Protein AF-A0A2M9WNE0-F1 (afdb_monomer_lite)

pLDDT: mean 77.83, std 12.35, range [43.94, 93.25]

Sequence (117 aa):
MLGVGGDLFFHDHYFMWPPGSDAYSNFIGGWGLCTGVGLIVVGLKKQIPIKLNLFLLVFTSTFWGFEIFMELMHSIIFYDPGRMLALFFEGLGYLLLTFLMIRESPTTKRKDIDRRE

Organism: NCBI:txid47770

Foldseek 3Di:
DLVQLVCLQPPPPPQFPPPPCNVVSNVLSVLVNVLVVQVVVVVPDPDDPLVSVLVSLVSQLVSLVVQLVRLVVCCVPVVPVPVSVVVNVVSVVSNVVSVVVNCPRPVNVVVVVVVVD

Radius of gyration: 16.38 Å; chains: 1; bounding box: 38×27×53 Å

Secondary structure (DSSP, 8-state):
-HHHHHHHHH-TTS-PSSTT-HHHHHHHHHHHHHHHHHHHHHHH-SS--HHHHHHHHHHHHHHHHHHHHHHHHHHHHS--HHHHHHHHHHHHHHHHHHHHHHHHSHHHHHHHHTTT-

Structure (mmCIF, N/CA/C/O backbone):
data_AF-A0A2M9WNE0-F1
#
_entry.id   AF-A0A2M9WNE0-F1
#
loop_
_atom_site.group_PDB
_atom_site.id
_atom_site.type_symbol
_atom_site.label_atom_id
_atom_site.label_alt_id
_atom_site.label_comp_id
_atom_site.label_asym_id
_atom_site.label_entity_id
_atom_site.label_seq_id
_atom_site.pdbx_PDB_ins_code
_atom_site.Cartn_x
_atom_site.Cartn_y
_atom_site.Cartn_z
_atom_site.occupancy
_atom_site.B_iso_or_equiv
_atom_site.auth_seq_id
_atom_site.auth_comp_id
_atom_site.auth_asym_id
_atom_site.auth_atom_id
_atom_site.pdbx_PDB_model_num
ATOM 1 N N . MET A 1 1 ? -4.312 1.932 -3.306 1.00 76.94 1 MET A N 1
ATOM 2 C CA . MET A 1 1 ? -4.317 0.463 -3.125 1.00 76.94 1 MET A CA 1
ATOM 3 C C . MET A 1 1 ? -5.036 -0.262 -4.245 1.00 76.94 1 MET A C 1
ATOM 5 O O . MET A 1 1 ? -4.347 -0.954 -4.963 1.00 76.94 1 MET A O 1
ATOM 9 N N . LEU A 1 2 ? -6.351 -0.101 -4.454 1.00 82.50 2 LEU A N 1
ATOM 10 C CA . LEU A 1 2 ? -7.036 -0.834 -5.536 1.00 82.50 2 LEU A CA 1
ATOM 11 C C . LEU A 1 2 ? -6.522 -0.488 -6.940 1.00 82.50 2 LEU A C 1
ATOM 13 O O . LEU A 1 2 ? -6.346 -1.392 -7.741 1.00 82.50 2 LEU A O 1
ATOM 17 N N . GLY A 1 3 ? -6.251 0.794 -7.211 1.00 78.50 3 GLY A N 1
ATOM 18 C CA . GLY A 1 3 ? -5.663 1.226 -8.485 1.00 78.50 3 GLY A CA 1
ATOM 19 C C . GLY A 1 3 ? -4.286 0.602 -8.718 1.00 78.50 3 GLY A C 1
ATOM 20 O O . GLY A 1 3 ? -4.131 -0.174 -9.646 1.00 78.50 3 GLY A O 1
ATOM 21 N N . VAL A 1 4 ? -3.334 0.861 -7.814 1.00 77.19 4 VAL A N 1
ATOM 22 C CA . VAL A 1 4 ? -1.963 0.309 -7.878 1.00 77.19 4 VAL A CA 1
ATOM 23 C C . VAL A 1 4 ? -1.957 -1.225 -7.891 1.00 77.19 4 VAL A C 1
ATOM 25 O O . VAL A 1 4 ? -1.328 -1.835 -8.738 1.00 77.19 4 VAL A O 1
ATOM 28 N N . GLY A 1 5 ? -2.712 -1.875 -7.002 1.00 75.62 5 GLY A N 1
ATOM 29 C CA . GLY A 1 5 ? -2.791 -3.336 -6.944 1.00 75.62 5 GLY A CA 1
ATOM 30 C C . GLY A 1 5 ? -3.433 -3.954 -8.186 1.00 75.62 5 GLY A C 1
ATOM 31 O O . GLY A 1 5 ? -3.020 -5.025 -8.609 1.00 75.62 5 GLY A O 1
ATOM 32 N N . GLY A 1 6 ? -4.418 -3.282 -8.788 1.00 76.62 6 GLY A N 1
ATOM 33 C CA . GLY A 1 6 ? -4.988 -3.690 -10.069 1.00 76.62 6 GLY A CA 1
ATOM 34 C C . GLY A 1 6 ? -3.988 -3.532 -11.209 1.00 76.62 6 GLY A C 1
ATOM 35 O O . GLY A 1 6 ? -3.858 -4.439 -12.020 1.00 76.62 6 GLY A O 1
ATOM 36 N N . ASP A 1 7 ? -3.244 -2.429 -11.234 1.00 75.12 7 ASP A N 1
ATOM 37 C CA . ASP A 1 7 ? -2.216 -2.189 -12.247 1.00 75.12 7 ASP A CA 1
ATOM 38 C C . ASP A 1 7 ? -1.137 -3.283 -12.217 1.00 75.12 7 ASP A C 1
ATOM 40 O O . ASP A 1 7 ? -0.857 -3.905 -13.233 1.00 75.12 7 ASP A O 1
ATOM 44 N N . LEU A 1 8 ? -0.656 -3.631 -11.022 1.00 71.88 8 LEU A N 1
ATOM 45 C CA . LEU A 1 8 ? 0.327 -4.699 -10.802 1.00 71.88 8 LEU A CA 1
ATOM 46 C C . LEU A 1 8 ? -0.185 -6.112 -11.115 1.00 71.88 8 LEU A C 1
ATOM 48 O O . LEU A 1 8 ? 0.610 -7.009 -11.392 1.00 71.88 8 LEU A O 1
ATOM 52 N N . PHE A 1 9 ? -1.498 -6.327 -11.008 1.00 73.12 9 PHE A N 1
ATOM 53 C CA . PHE A 1 9 ? -2.127 -7.630 -11.230 1.00 73.12 9 PHE A CA 1
ATOM 54 C C . PHE A 1 9 ? -2.545 -7.853 -12.688 1.00 73.12 9 PHE A C 1
ATOM 56 O O . PHE A 1 9 ? -2.609 -8.990 -13.138 1.00 73.12 9 PHE A O 1
ATOM 63 N N . PHE A 1 10 ? -2.889 -6.787 -13.415 1.00 71.50 10 PHE A N 1
ATOM 64 C CA . PHE A 1 10 ? -3.421 -6.885 -14.777 1.00 71.50 10 PHE A CA 1
ATOM 65 C C . PHE A 1 10 ? -2.453 -6.395 -15.856 1.00 71.50 10 PHE A C 1
ATOM 67 O O . PHE A 1 10 ? -2.658 -6.729 -17.023 1.00 71.50 10 PHE A O 1
ATOM 74 N N . HIS A 1 11 ? -1.418 -5.627 -15.506 1.00 66.00 11 HIS A N 1
ATOM 75 C CA . HIS A 1 11 ? -0.411 -5.176 -16.458 1.00 66.00 11 HIS A CA 1
ATOM 76 C C . HIS A 1 11 ? 0.951 -5.817 -16.169 1.00 66.00 11 HIS A C 1
ATOM 78 O O . HIS A 1 11 ? 1.709 -5.354 -15.321 1.00 66.00 11 HIS A O 1
ATOM 84 N N . 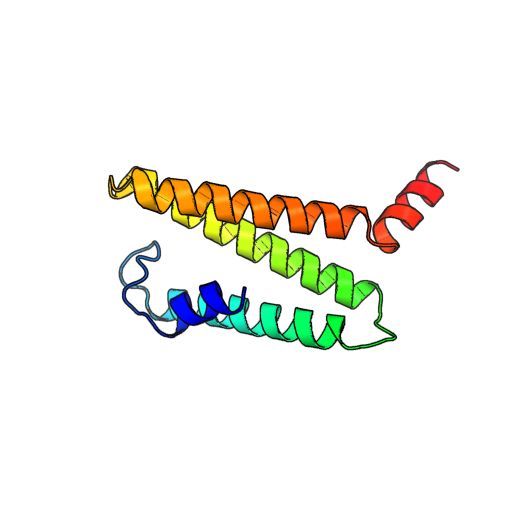ASP A 1 12 ? 1.323 -6.796 -17.000 1.00 55.97 12 ASP A N 1
ATOM 85 C CA . ASP A 1 12 ? 2.666 -7.411 -17.051 1.00 55.97 12 ASP A CA 1
ATOM 86 C C . ASP A 1 12 ? 3.775 -6.417 -17.477 1.00 55.97 12 ASP A C 1
ATOM 88 O O . ASP A 1 12 ? 4.948 -6.762 -17.605 1.00 55.97 12 ASP A O 1
ATOM 92 N N . HIS A 1 13 ? 3.406 -5.162 -17.749 1.00 53.25 13 HIS A N 1
ATOM 93 C CA . HIS A 1 13 ? 4.310 -4.081 -18.139 1.00 53.25 13 HIS A CA 1
ATOM 94 C C . HIS A 1 13 ? 4.749 -3.205 -16.969 1.00 53.25 13 HIS A C 1
ATOM 96 O O . HIS A 1 13 ? 5.577 -2.311 -17.173 1.00 53.25 13 HIS A O 1
ATOM 102 N N . TYR A 1 14 ? 4.217 -3.431 -15.762 1.00 54.91 14 TYR A N 1
ATOM 103 C CA . TYR A 1 14 ? 4.813 -2.824 -14.585 1.00 54.91 14 TYR A CA 1
ATOM 104 C C . TYR A 1 14 ? 6.170 -3.489 -14.393 1.00 54.91 14 TYR A C 1
ATOM 106 O O . TYR A 1 14 ? 6.263 -4.671 -14.064 1.00 54.91 14 TYR A O 1
ATOM 114 N N . PHE A 1 15 ? 7.235 -2.744 -14.689 1.00 54.69 15 PHE A N 1
ATOM 115 C CA . PHE A 1 15 ? 8.592 -3.179 -14.406 1.00 54.69 15 PHE A CA 1
ATOM 116 C C . PHE A 1 15 ? 8.654 -3.396 -12.896 1.00 54.69 15 PHE A C 1
ATOM 118 O O . PHE A 1 15 ? 8.724 -2.447 -12.129 1.00 54.69 15 PHE A O 1
ATOM 125 N N . MET A 1 16 ? 8.508 -4.642 -12.462 1.00 57.72 16 MET A N 1
ATOM 126 C CA . MET A 1 16 ? 8.794 -5.061 -11.104 1.00 57.72 16 MET A CA 1
ATOM 127 C C . MET A 1 16 ? 10.200 -5.637 -11.094 1.00 57.72 16 MET A C 1
ATOM 129 O O . MET A 1 16 ? 10.575 -6.453 -11.936 1.00 57.72 16 MET A O 1
ATOM 133 N N . TRP A 1 17 ? 10.987 -5.205 -10.117 1.00 53.91 17 TRP A N 1
ATOM 134 C CA . TRP A 1 17 ? 12.285 -5.786 -9.827 1.00 53.91 17 TRP A CA 1
ATOM 135 C C . TRP A 1 17 ? 12.122 -6.993 -8.872 1.00 53.91 17 TRP A C 1
ATOM 137 O O . TRP A 1 17 ? 11.411 -6.905 -7.870 1.00 53.91 17 TRP A O 1
ATOM 147 N N . PRO A 1 18 ? 12.785 -8.130 -9.116 1.00 54.00 18 PRO A N 1
ATOM 148 C CA . PRO A 1 18 ? 13.663 -8.406 -10.243 1.00 54.00 18 PRO A CA 1
ATOM 149 C C . PRO A 1 18 ? 12.884 -8.677 -11.548 1.00 54.00 18 PRO A C 1
ATOM 151 O O . PRO A 1 18 ? 11.799 -9.261 -11.506 1.00 54.00 18 PRO A O 1
ATOM 154 N N . PRO A 1 19 ? 13.450 -8.292 -12.707 1.00 58.78 19 PRO A N 1
ATOM 155 C CA . PRO A 1 19 ? 12.818 -8.484 -14.008 1.00 58.78 19 PRO A CA 1
ATOM 156 C C . PRO A 1 19 ? 12.571 -9.970 -14.311 1.00 58.78 19 PRO A C 1
ATOM 158 O O . PRO A 1 19 ? 13.410 -10.819 -14.004 1.00 58.78 19 PRO A O 1
ATOM 161 N N . GLY A 1 20 ? 11.439 -10.273 -14.956 1.00 61.94 20 GLY A N 1
ATOM 162 C CA . GLY A 1 20 ? 11.076 -11.628 -15.400 1.00 61.94 20 GLY A CA 1
ATOM 163 C C . GLY A 1 20 ? 10.354 -12.489 -14.358 1.00 61.94 20 GLY A C 1
ATOM 164 O O . GLY A 1 20 ? 10.374 -13.714 -14.466 1.00 61.94 20 GLY A O 1
ATOM 165 N N . SER A 1 21 ? 9.743 -11.875 -13.339 1.00 66.50 21 SER A N 1
ATOM 166 C CA . SER A 1 21 ? 9.004 -12.576 -12.284 1.00 66.50 21 SER A CA 1
ATOM 167 C C . SER A 1 21 ? 7.518 -12.192 -12.267 1.00 66.50 21 SER A C 1
ATOM 169 O O . SER A 1 21 ? 7.030 -11.546 -11.339 1.00 66.50 21 SER A O 1
ATOM 171 N N . ASP A 1 22 ? 6.770 -12.622 -13.283 1.00 66.56 22 ASP A N 1
ATOM 172 C CA . ASP A 1 22 ? 5.328 -12.334 -13.418 1.00 66.56 22 ASP A CA 1
ATOM 173 C C . ASP A 1 22 ? 4.520 -12.876 -12.225 1.00 66.56 22 ASP A C 1
ATOM 175 O O . ASP A 1 22 ? 3.553 -12.272 -11.757 1.00 66.56 22 ASP A O 1
ATOM 179 N N . ALA A 1 23 ? 4.954 -14.004 -11.654 1.00 70.44 23 ALA A N 1
ATOM 180 C CA . ALA A 1 23 ? 4.361 -14.567 -10.442 1.00 70.44 23 ALA A CA 1
ATOM 181 C C . ALA A 1 23 ? 4.494 -13.626 -9.231 1.00 70.44 23 ALA A C 1
ATOM 183 O O . ALA A 1 23 ? 3.615 -13.594 -8.369 1.00 70.44 23 ALA A O 1
ATOM 184 N N . TYR A 1 24 ? 5.576 -12.848 -9.168 1.00 72.25 24 TYR A N 1
ATOM 185 C CA . TYR A 1 24 ? 5.811 -11.894 -8.094 1.00 72.25 24 TYR A CA 1
ATOM 186 C C . TYR A 1 24 ? 4.948 -10.640 -8.256 1.00 72.25 24 TYR A C 1
ATOM 188 O O . TYR A 1 24 ? 4.313 -10.231 -7.285 1.00 72.25 24 TYR A O 1
ATOM 196 N N . SER A 1 25 ? 4.825 -10.099 -9.474 1.00 72.25 25 SER A N 1
ATOM 197 C CA . SER A 1 25 ? 3.929 -8.960 -9.745 1.00 72.25 25 SER A CA 1
ATOM 198 C C . SER A 1 25 ? 2.478 -9.290 -9.396 1.00 72.25 25 SER A C 1
ATOM 200 O O . SER A 1 25 ? 1.832 -8.563 -8.642 1.00 72.25 25 SER A O 1
ATOM 202 N N . ASN A 1 26 ? 2.001 -10.465 -9.820 1.00 78.19 26 ASN A N 1
ATOM 203 C CA . ASN A 1 26 ? 0.660 -10.951 -9.495 1.00 78.19 26 ASN A CA 1
ATOM 204 C C . ASN A 1 26 ? 0.438 -11.131 -7.987 1.00 78.19 26 ASN A C 1
ATOM 206 O O . ASN A 1 26 ? -0.639 -10.829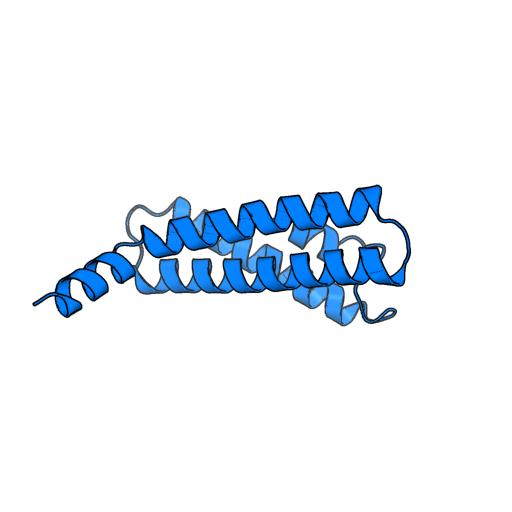 -7.467 1.00 78.19 26 ASN A O 1
ATOM 210 N N . PHE A 1 27 ? 1.453 -11.597 -7.255 1.00 83.06 27 PHE A N 1
ATOM 211 C CA . PHE A 1 27 ? 1.372 -11.724 -5.802 1.00 83.06 27 PHE A CA 1
ATOM 212 C C . PHE A 1 27 ? 1.251 -10.357 -5.114 1.00 83.06 27 PHE A C 1
ATOM 214 O O . PHE A 1 27 ? 0.376 -10.176 -4.262 1.00 83.06 27 PHE A O 1
ATOM 221 N N . ILE A 1 28 ? 2.080 -9.380 -5.498 1.00 82.88 28 ILE A N 1
ATOM 222 C CA . ILE A 1 28 ? 2.037 -8.033 -4.912 1.00 82.88 28 ILE A CA 1
ATOM 223 C C . ILE A 1 28 ? 0.749 -7.301 -5.313 1.00 82.88 28 ILE A C 1
ATOM 225 O O . ILE A 1 28 ? 0.079 -6.726 -4.452 1.00 82.88 28 ILE A O 1
ATOM 229 N N . GLY A 1 29 ? 0.329 -7.392 -6.575 1.00 83.12 29 GLY A N 1
ATOM 230 C CA . GLY A 1 29 ? -0.944 -6.843 -7.040 1.00 83.12 29 GLY A CA 1
ATOM 231 C C . GLY A 1 29 ? -2.140 -7.433 -6.289 1.00 83.12 29 GLY A C 1
ATOM 232 O O . GLY A 1 29 ? -2.978 -6.700 -5.755 1.00 83.12 29 GLY A O 1
ATOM 233 N N . GLY A 1 30 ? -2.162 -8.759 -6.121 1.00 85.06 30 GLY A N 1
ATOM 234 C CA . GLY A 1 30 ? -3.170 -9.468 -5.332 1.00 85.06 30 GLY A CA 1
ATOM 235 C C . GLY A 1 30 ? -3.191 -9.034 -3.864 1.00 85.06 30 GLY A C 1
ATOM 236 O O . GLY A 1 30 ? -4.265 -8.819 -3.295 1.00 85.06 30 GLY A O 1
ATOM 237 N N . TRP A 1 31 ? -2.020 -8.827 -3.257 1.00 88.44 31 TRP A N 1
ATOM 238 C CA . TRP A 1 31 ? -1.899 -8.273 -1.909 1.00 88.44 31 TRP A CA 1
ATOM 239 C C . TRP A 1 31 ? -2.490 -6.855 -1.820 1.00 88.44 31 TRP A C 1
ATOM 241 O O . TRP A 1 31 ? -3.287 -6.575 -0.914 1.00 88.44 31 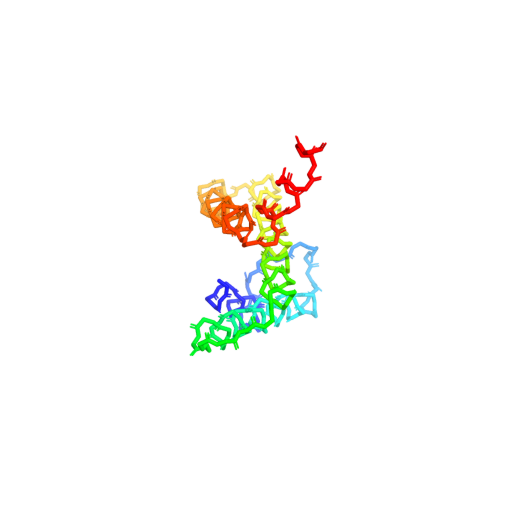TRP A O 1
ATOM 251 N N . GLY A 1 32 ? -2.175 -5.978 -2.776 1.00 86.12 32 GLY A N 1
ATOM 252 C CA . GLY A 1 32 ? -2.724 -4.622 -2.855 1.00 86.12 32 GLY A CA 1
ATOM 253 C C . GLY A 1 32 ? -4.247 -4.603 -3.018 1.00 86.12 32 GLY A C 1
ATOM 254 O O . GLY A 1 32 ? -4.939 -3.843 -2.332 1.00 86.12 32 GLY A O 1
ATOM 255 N N . LEU A 1 33 ? -4.789 -5.487 -3.862 1.00 88.31 33 LEU A N 1
ATOM 256 C CA . LEU A 1 33 ? -6.229 -5.654 -4.062 1.00 88.31 33 LEU A CA 1
ATOM 257 C C . LEU A 1 33 ? -6.925 -6.162 -2.796 1.00 88.31 33 LEU A C 1
ATOM 259 O O . LEU A 1 33 ? -7.880 -5.539 -2.331 1.00 88.31 33 LEU A O 1
ATOM 263 N N . CYS A 1 34 ? -6.426 -7.243 -2.193 1.00 89.19 34 CYS A N 1
ATOM 264 C CA . CYS A 1 34 ? -7.020 -7.830 -0.990 1.00 89.19 34 CYS A CA 1
ATOM 265 C C . CYS A 1 34 ? -7.012 -6.843 0.184 1.00 89.19 34 CYS A C 1
ATOM 267 O O . CYS A 1 34 ? -8.015 -6.696 0.886 1.00 89.19 34 CYS A O 1
ATOM 269 N N . THR A 1 35 ? -5.902 -6.126 0.371 1.00 88.88 35 THR A N 1
ATOM 270 C CA . THR A 1 35 ? -5.769 -5.117 1.431 1.00 88.88 35 THR A CA 1
ATOM 271 C C . THR A 1 35 ? -6.679 -3.919 1.165 1.00 88.88 35 THR A C 1
ATOM 273 O O . THR A 1 35 ? -7.369 -3.457 2.074 1.00 88.88 35 THR A O 1
ATOM 276 N N . GLY A 1 36 ? -6.762 -3.460 -0.089 1.00 87.50 36 GLY A N 1
ATOM 277 C CA . GLY A 1 36 ? -7.660 -2.384 -0.508 1.00 87.50 36 GLY A CA 1
ATOM 278 C C . GLY A 1 36 ? -9.139 -2.711 -0.285 1.00 87.50 36 GLY A C 1
ATOM 279 O O . GLY A 1 36 ? -9.862 -1.906 0.302 1.00 87.50 36 GLY A O 1
ATOM 280 N N . VAL A 1 37 ? -9.586 -3.908 -0.681 1.00 90.31 37 VAL A N 1
ATOM 281 C CA . VAL A 1 37 ? -10.954 -4.383 -0.411 1.00 90.31 37 VAL A CA 1
ATOM 282 C C . VAL A 1 37 ? -11.192 -4.492 1.095 1.00 90.31 37 VAL A C 1
ATOM 284 O O . VAL A 1 37 ? -12.223 -4.034 1.589 1.00 90.31 37 VAL A O 1
ATOM 287 N N . GLY A 1 38 ? -10.225 -5.036 1.840 1.00 87.19 38 GLY A N 1
ATOM 288 C CA . GLY A 1 38 ? -10.286 -5.143 3.296 1.00 87.19 38 GLY A CA 1
ATOM 289 C C . GLY A 1 38 ? -10.507 -3.793 3.978 1.00 87.19 38 GLY A C 1
ATOM 290 O O . GLY A 1 38 ? -11.385 -3.680 4.834 1.00 87.19 38 GLY A O 1
ATOM 291 N N . LEU A 1 39 ? -9.779 -2.755 3.555 1.00 86.94 39 LEU A N 1
ATOM 292 C CA . LEU A 1 39 ? -9.941 -1.390 4.060 1.00 86.94 39 LEU A CA 1
ATOM 293 C C . LEU A 1 39 ? -11.318 -0.796 3.749 1.00 86.94 39 LEU A C 1
ATOM 295 O O . LEU A 1 39 ? -11.887 -0.145 4.619 1.00 86.94 39 LEU A O 1
ATOM 299 N N . ILE A 1 40 ? -11.877 -1.024 2.556 1.00 88.12 40 ILE A N 1
ATOM 300 C CA . ILE A 1 40 ? -13.222 -0.532 2.205 1.00 88.12 40 ILE A CA 1
ATOM 301 C C . ILE A 1 40 ? -14.284 -1.235 3.048 1.00 88.12 40 ILE A C 1
ATOM 303 O O . ILE A 1 40 ? -15.136 -0.581 3.646 1.00 88.12 40 ILE A O 1
ATOM 307 N N . VAL A 1 41 ? -14.222 -2.567 3.137 1.00 87.31 41 VAL A N 1
ATOM 308 C CA . VAL A 1 41 ? -15.167 -3.359 3.937 1.00 87.31 41 VAL A CA 1
ATOM 309 C C . VAL A 1 41 ? -15.123 -2.931 5.398 1.00 87.31 41 VAL A C 1
ATOM 311 O O . VAL A 1 41 ? -16.167 -2.827 6.042 1.00 87.31 41 VAL A O 1
ATOM 314 N N . VAL A 1 42 ? -13.926 -2.665 5.919 1.00 85.94 42 VAL A N 1
ATOM 315 C CA . VAL A 1 42 ? -13.747 -2.089 7.248 1.00 85.94 42 VAL A CA 1
ATOM 316 C C . VAL A 1 42 ? -14.354 -0.686 7.293 1.00 85.94 42 VAL A C 1
ATOM 318 O O . VAL A 1 42 ? -15.268 -0.471 8.074 1.00 85.94 42 VAL A O 1
ATOM 321 N N . GLY A 1 43 ? -13.995 0.234 6.401 1.00 81.25 43 GLY A N 1
ATOM 322 C CA . GLY A 1 43 ? -14.546 1.595 6.377 1.00 81.25 43 GLY A CA 1
ATOM 323 C C . GLY A 1 43 ? -16.081 1.680 6.331 1.00 81.25 43 GLY A C 1
ATOM 324 O O . GLY A 1 43 ? -16.656 2.614 6.883 1.00 81.25 43 GLY A O 1
ATOM 325 N N . LEU A 1 44 ? -16.758 0.693 5.735 1.00 86.12 44 LEU A N 1
ATOM 326 C CA . LEU A 1 44 ? -18.224 0.626 5.662 1.00 86.12 44 LEU A CA 1
ATOM 327 C C . LEU A 1 44 ? -18.896 0.051 6.924 1.00 86.12 44 LEU A C 1
ATOM 329 O O . LEU A 1 44 ? -20.112 0.179 7.092 1.00 86.12 44 LEU A O 1
ATOM 333 N N . LYS A 1 45 ? -18.150 -0.597 7.824 1.00 84.94 45 LYS A N 1
ATOM 334 C CA . LYS A 1 45 ? -18.701 -1.205 9.042 1.00 84.94 45 LYS A CA 1
ATOM 335 C C . LYS A 1 45 ? -18.697 -0.221 10.212 1.00 84.94 45 LYS A C 1
ATOM 337 O O . LYS A 1 45 ? -17.668 0.318 10.594 1.00 84.94 45 LYS A O 1
ATOM 342 N N . LYS A 1 46 ? -19.855 -0.072 10.869 1.00 68.69 46 LYS A N 1
ATOM 343 C CA . LYS A 1 46 ? -20.019 0.794 12.056 1.00 68.69 46 LYS A CA 1
ATOM 344 C C . LYS A 1 46 ? -19.248 0.318 13.293 1.00 68.69 46 LYS A C 1
ATOM 346 O O . LYS A 1 46 ? -18.927 1.128 14.155 1.00 68.69 46 LYS A O 1
ATOM 351 N N . GLN A 1 47 ? -18.997 -0.985 13.416 1.00 74.69 47 GLN A N 1
ATOM 352 C CA . GLN A 1 47 ? -18.282 -1.578 14.546 1.00 74.69 47 GLN A CA 1
ATOM 353 C C . GLN A 1 47 ? -17.264 -2.582 14.030 1.00 74.69 47 GLN A C 1
ATOM 355 O O . GLN A 1 47 ? -17.613 -3.543 13.342 1.00 74.69 47 GLN A O 1
ATOM 360 N N . ILE A 1 48 ? -15.998 -2.348 14.358 1.00 77.75 48 ILE A N 1
ATOM 361 C CA . ILE A 1 48 ? -14.883 -3.155 13.878 1.00 77.75 48 ILE A CA 1
ATOM 362 C C . ILE A 1 48 ? -13.941 -3.381 15.045 1.00 77.75 48 ILE A C 1
ATOM 364 O O . ILE A 1 48 ? -13.640 -2.433 15.778 1.00 77.75 48 ILE A O 1
ATOM 368 N N . PRO A 1 49 ? -13.439 -4.609 15.230 1.00 81.69 49 PRO A N 1
ATOM 369 C CA . PRO A 1 49 ? -12.401 -4.842 16.212 1.00 81.69 49 PRO A CA 1
ATOM 370 C C . PRO A 1 49 ? -11.181 -3.972 15.893 1.00 81.69 49 PRO A C 1
ATOM 372 O O . PRO A 1 49 ? -10.603 -4.053 14.811 1.00 81.69 49 PRO A O 1
ATOM 375 N N . ILE A 1 50 ? -10.754 -3.177 16.875 1.00 80.44 50 ILE A N 1
ATOM 376 C CA . ILE A 1 50 ? -9.608 -2.259 16.771 1.00 80.44 50 ILE A CA 1
ATOM 377 C C . ILE A 1 50 ? -8.345 -2.987 16.272 1.00 80.44 50 ILE A C 1
ATOM 379 O O . ILE A 1 50 ? -7.573 -2.431 15.494 1.00 80.44 50 ILE A O 1
ATOM 383 N N . LYS A 1 51 ? -8.162 -4.256 16.669 1.00 82.12 51 LYS A N 1
ATOM 384 C CA . LYS A 1 51 ? -7.053 -5.112 16.216 1.00 82.12 51 LYS A CA 1
ATOM 385 C C . LYS A 1 51 ? -7.052 -5.336 14.699 1.00 82.12 51 LYS A C 1
ATOM 387 O O . LYS A 1 51 ? -5.985 -5.316 14.101 1.00 82.12 51 LYS A O 1
ATOM 392 N N . LEU A 1 52 ? -8.223 -5.520 14.084 1.00 84.44 52 LEU A N 1
ATOM 393 C CA . LEU A 1 52 ? -8.346 -5.723 12.636 1.00 84.44 52 LEU A CA 1
ATOM 394 C C . LEU A 1 52 ? -8.027 -4.438 11.869 1.00 84.44 52 LEU A C 1
ATOM 396 O O . LEU A 1 52 ? -7.337 -4.492 10.858 1.00 84.44 52 LEU A O 1
ATOM 400 N N . ASN A 1 53 ? -8.477 -3.287 12.377 1.00 85.12 53 ASN A N 1
ATOM 401 C CA . ASN A 1 53 ? -8.148 -1.994 11.778 1.00 85.12 53 ASN A CA 1
ATOM 402 C C . ASN A 1 53 ? -6.634 -1.738 11.806 1.00 85.12 53 ASN A C 1
ATOM 404 O O . ASN A 1 53 ? -6.038 -1.416 10.784 1.00 85.12 53 ASN A O 1
ATOM 408 N N . LEU A 1 54 ? -5.993 -1.958 12.960 1.00 85.31 54 LEU A N 1
ATOM 409 C CA . LEU A 1 54 ? -4.542 -1.815 13.081 1.00 85.31 54 LEU A CA 1
ATOM 410 C C . LEU A 1 54 ? -3.798 -2.793 12.163 1.00 85.31 54 LEU A C 1
ATOM 412 O O . LEU A 1 54 ? -2.850 -2.392 11.500 1.00 85.31 54 LEU A O 1
ATOM 416 N N . PHE A 1 55 ? -4.241 -4.050 12.089 1.00 89.38 55 PHE A N 1
ATOM 417 C CA . PHE A 1 55 ? -3.654 -5.051 11.198 1.00 89.38 55 PHE A CA 1
ATOM 418 C C . PHE A 1 55 ? -3.700 -4.611 9.729 1.00 89.38 55 PHE A C 1
ATOM 420 O O . PHE A 1 55 ? -2.674 -4.636 9.055 1.00 89.38 55 PHE A O 1
ATOM 427 N N . LEU A 1 56 ? -4.856 -4.146 9.247 1.00 89.56 56 LEU A N 1
ATOM 428 C CA . LEU A 1 56 ? -4.999 -3.672 7.869 1.00 89.56 56 LEU A CA 1
ATOM 429 C C . LEU A 1 56 ? -4.158 -2.428 7.593 1.00 89.56 56 LEU A C 1
ATOM 431 O O . LEU A 1 56 ? -3.541 -2.341 6.535 1.00 89.56 56 LEU A O 1
ATOM 435 N N . LEU A 1 57 ? -4.086 -1.487 8.537 1.00 89.62 57 LEU A N 1
ATOM 436 C CA . LEU A 1 57 ? -3.238 -0.304 8.397 1.00 89.62 57 LEU A CA 1
ATOM 437 C C . LEU A 1 57 ? -1.746 -0.668 8.372 1.00 89.62 57 LEU A C 1
ATOM 439 O O . LEU A 1 57 ? -0.997 -0.105 7.579 1.00 89.62 57 LEU A O 1
ATOM 443 N N . VAL A 1 58 ? -1.314 -1.642 9.179 1.00 90.69 58 VAL A N 1
ATOM 444 C CA . VAL A 1 58 ? 0.062 -2.158 9.135 1.00 90.69 58 VAL A CA 1
ATOM 445 C C . VAL A 1 58 ? 0.341 -2.807 7.780 1.00 90.69 58 VAL A C 1
ATOM 447 O O . VAL A 1 58 ? 1.302 -2.414 7.127 1.00 90.69 58 VAL A O 1
ATOM 450 N N . PHE A 1 59 ? -0.530 -3.698 7.299 1.00 91.38 59 PHE A N 1
ATOM 451 C CA . PHE A 1 59 ? -0.406 -4.299 5.962 1.00 91.38 59 PHE A CA 1
ATOM 452 C C . PHE A 1 59 ? -0.360 -3.243 4.853 1.00 91.38 59 PHE A C 1
ATOM 454 O O . PHE A 1 59 ? 0.435 -3.348 3.923 1.00 91.38 59 PHE A O 1
ATOM 461 N N . THR A 1 60 ? -1.164 -2.191 4.992 1.00 90.94 60 THR A N 1
ATOM 462 C CA . THR A 1 60 ? -1.183 -1.048 4.075 1.00 90.94 60 THR A CA 1
ATOM 463 C C . THR A 1 60 ? 0.148 -0.308 4.078 1.00 90.94 60 THR A C 1
ATOM 465 O O . THR A 1 60 ? 0.678 0.004 3.016 1.00 90.94 60 THR A O 1
ATOM 468 N N . SER A 1 61 ? 0.725 -0.070 5.258 1.00 92.12 61 SER A N 1
ATOM 469 C CA . SER A 1 61 ? 2.028 0.585 5.381 1.00 92.12 61 SER A CA 1
ATOM 470 C C . SER A 1 61 ? 3.163 -0.266 4.812 1.00 92.12 61 SER A C 1
ATOM 472 O O . SER A 1 61 ? 4.052 0.271 4.161 1.00 92.12 61 SER A O 1
ATOM 474 N N . THR A 1 62 ? 3.121 -1.590 4.995 1.00 90.50 62 THR A N 1
ATOM 475 C CA . THR A 1 62 ? 4.129 -2.494 4.429 1.00 90.50 62 THR A CA 1
ATOM 476 C C . THR A 1 62 ? 4.042 -2.524 2.907 1.00 90.50 62 THR A C 1
ATOM 478 O O . THR A 1 62 ? 5.076 -2.459 2.253 1.00 90.50 62 THR A O 1
ATOM 481 N N . PHE A 1 63 ? 2.832 -2.545 2.343 1.00 90.19 63 PHE A N 1
ATOM 482 C CA . PHE A 1 63 ? 2.637 -2.460 0.896 1.00 90.19 63 PHE A CA 1
ATOM 483 C C . PHE A 1 63 ? 3.175 -1.142 0.332 1.00 90.19 63 PHE A C 1
ATOM 485 O O . PHE A 1 63 ? 3.969 -1.157 -0.599 1.00 90.19 63 PHE A O 1
ATOM 492 N N . TRP A 1 64 ? 2.802 0.002 0.917 1.00 89.69 64 TRP A N 1
ATOM 493 C CA . TRP A 1 64 ? 3.303 1.296 0.445 1.00 89.69 64 TRP A CA 1
ATOM 494 C C . TRP A 1 64 ? 4.814 1.431 0.613 1.00 89.69 64 TRP A C 1
ATOM 496 O O . TRP A 1 64 ? 5.467 1.957 -0.277 1.00 89.69 64 TRP A O 1
ATOM 506 N N . GLY A 1 65 ? 5.374 0.937 1.721 1.00 89.75 65 GLY A N 1
ATOM 507 C CA . GLY A 1 65 ? 6.819 0.902 1.945 1.00 89.75 65 GLY A CA 1
ATOM 508 C C . GLY A 1 65 ? 7.557 0.060 0.903 1.00 89.75 65 GLY A C 1
ATOM 509 O O . GLY A 1 65 ? 8.636 0.443 0.458 1.00 89.75 65 GLY A O 1
ATOM 510 N N . PHE A 1 66 ? 6.957 -1.057 0.490 1.00 86.69 66 PHE A N 1
ATOM 511 C CA . PHE A 1 66 ? 7.468 -1.872 -0.601 1.00 86.69 66 PHE A CA 1
ATOM 512 C C . PHE A 1 66 ? 7.398 -1.116 -1.936 1.00 86.69 66 PHE A C 1
ATOM 514 O O . PHE A 1 66 ? 8.432 -0.930 -2.566 1.00 86.69 66 PHE A O 1
ATOM 521 N N . GLU A 1 67 ? 6.230 -0.597 -2.320 1.00 84.56 67 GLU A N 1
ATOM 522 C CA . GLU A 1 67 ? 6.040 0.144 -3.576 1.00 84.56 67 GLU A CA 1
ATOM 523 C C . GLU A 1 67 ? 6.999 1.330 -3.716 1.00 84.56 67 GLU A C 1
ATOM 525 O O . GLU A 1 67 ? 7.699 1.438 -4.716 1.00 84.56 67 GLU A O 1
ATOM 530 N N . ILE A 1 68 ? 7.136 2.182 -2.694 1.00 88.50 68 ILE A N 1
ATOM 531 C CA . ILE A 1 68 ? 8.063 3.323 -2.784 1.00 88.50 68 ILE A CA 1
ATOM 532 C C . ILE A 1 68 ? 9.514 2.869 -2.928 1.00 88.50 68 ILE A C 1
ATOM 534 O O . ILE A 1 68 ? 10.292 3.503 -3.635 1.00 88.50 68 ILE A O 1
ATOM 538 N N . PHE A 1 69 ? 9.902 1.776 -2.269 1.00 87.25 69 PHE A N 1
ATOM 539 C CA . PHE A 1 69 ? 11.248 1.242 -2.415 1.00 87.25 69 PHE A CA 1
ATOM 540 C C . PHE A 1 69 ? 11.475 0.768 -3.851 1.00 87.25 69 PHE A C 1
ATOM 542 O O . PHE A 1 69 ? 12.512 1.067 -4.440 1.00 87.25 69 PHE A O 1
ATOM 549 N N . MET A 1 70 ? 10.485 0.091 -4.429 1.00 82.19 70 MET A N 1
ATOM 550 C CA . MET A 1 70 ? 10.524 -0.363 -5.812 1.00 82.19 70 MET A CA 1
ATOM 551 C C . MET A 1 70 ? 10.612 0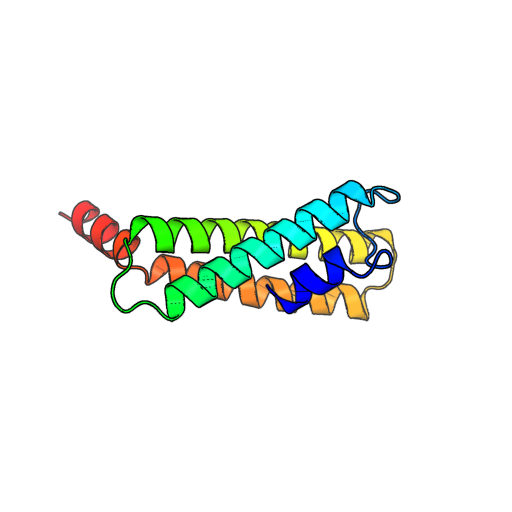.810 -6.785 1.00 82.19 70 MET A C 1
ATOM 553 O O . MET A 1 70 ? 11.512 0.822 -7.618 1.00 82.19 70 MET A O 1
ATOM 557 N N . GLU A 1 71 ? 9.758 1.821 -6.659 1.00 81.75 71 GLU A N 1
ATOM 558 C CA . GLU A 1 71 ? 9.787 3.027 -7.500 1.00 81.75 71 GLU A CA 1
ATOM 559 C C . GLU A 1 71 ? 11.129 3.767 -7.408 1.00 81.75 71 GLU A C 1
ATOM 561 O O . GLU A 1 71 ? 11.714 4.168 -8.419 1.00 81.75 71 GLU A O 1
ATOM 566 N N . LEU A 1 72 ? 11.686 3.876 -6.197 1.00 84.94 72 LEU A N 1
ATOM 567 C CA . LEU A 1 72 ? 13.009 4.456 -5.988 1.00 84.94 72 LEU A CA 1
ATOM 568 C C . LEU A 1 72 ? 14.092 3.635 -6.697 1.00 84.94 72 LEU A C 1
ATOM 570 O O . LEU A 1 72 ? 14.916 4.203 -7.416 1.00 84.94 72 LEU A O 1
ATOM 574 N N . MET A 1 73 ? 14.080 2.309 -6.545 1.00 82.31 73 MET A N 1
ATOM 575 C CA . MET A 1 73 ? 15.038 1.435 -7.221 1.00 82.31 73 MET A CA 1
ATOM 576 C C . MET A 1 73 ? 14.916 1.520 -8.743 1.00 82.31 73 MET A C 1
ATOM 578 O O . MET A 1 73 ? 15.939 1.572 -9.428 1.00 82.31 73 MET A O 1
ATOM 582 N N . HIS A 1 74 ? 13.695 1.616 -9.276 1.00 77.38 74 HIS A N 1
ATOM 583 C CA . HIS A 1 74 ? 13.473 1.824 -10.704 1.00 77.38 74 HIS A CA 1
ATOM 584 C C . HIS A 1 74 ? 14.042 3.156 -11.185 1.00 77.38 74 HIS A C 1
ATOM 586 O O . HIS A 1 74 ? 14.732 3.182 -12.206 1.00 77.38 74 HIS A O 1
ATOM 592 N N . SER A 1 75 ? 13.831 4.239 -10.430 1.00 77.81 75 SER A N 1
ATOM 593 C CA . SER A 1 75 ? 14.378 5.558 -10.766 1.00 77.81 75 SER A CA 1
ATOM 594 C C . SER A 1 75 ? 15.913 5.566 -10.820 1.00 77.81 75 SER A C 1
ATOM 596 O O . SER A 1 75 ? 16.494 6.237 -11.672 1.00 77.81 75 SER A O 1
ATOM 598 N N . ILE A 1 76 ? 16.568 4.782 -9.952 1.00 79.62 76 ILE A N 1
ATOM 599 C CA . ILE A 1 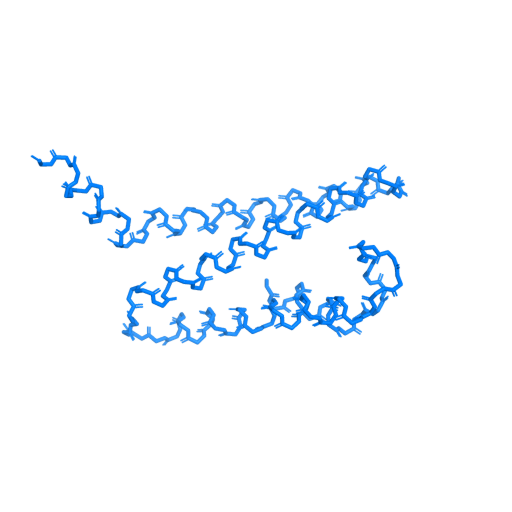76 ? 18.031 4.678 -9.871 1.00 79.62 76 ILE A CA 1
ATOM 600 C C . ILE A 1 76 ? 18.594 3.794 -10.993 1.00 79.62 76 ILE A C 1
ATOM 602 O O . ILE A 1 76 ? 19.621 4.135 -11.573 1.00 79.62 76 ILE A O 1
ATOM 606 N N . ILE A 1 77 ? 17.955 2.657 -11.292 1.00 77.50 77 ILE A N 1
ATOM 607 C CA . ILE A 1 77 ? 18.494 1.646 -12.218 1.00 77.50 77 ILE A CA 1
ATOM 608 C C . ILE A 1 77 ? 18.184 1.975 -13.684 1.00 77.50 77 ILE A C 1
ATOM 610 O O . ILE A 1 77 ? 19.056 1.837 -14.539 1.00 77.50 77 ILE A O 1
ATOM 614 N N . PHE A 1 78 ? 16.952 2.389 -13.993 1.00 71.25 78 PHE A N 1
ATOM 615 C CA . PHE A 1 78 ? 16.471 2.494 -15.377 1.00 71.25 78 PHE A CA 1
ATOM 616 C C . PHE A 1 78 ? 16.544 3.910 -15.962 1.00 71.25 78 PHE A C 1
ATOM 618 O O . PHE A 1 78 ? 16.178 4.099 -17.119 1.00 71.25 78 PHE A O 1
ATOM 625 N N . TYR A 1 79 ? 17.046 4.893 -15.204 1.00 64.12 79 TYR A N 1
ATOM 626 C CA . TYR A 1 79 ? 17.230 6.277 -15.661 1.00 64.12 79 TYR A CA 1
ATOM 627 C C . TYR A 1 79 ? 15.966 6.907 -16.291 1.00 64.12 79 TYR A C 1
ATOM 629 O O . TYR A 1 79 ? 16.066 7.719 -17.209 1.00 64.12 79 TYR A O 1
ATOM 637 N N . ASP A 1 80 ? 14.778 6.609 -15.747 1.00 65.56 80 ASP A N 1
ATOM 638 C CA . ASP A 1 80 ? 13.535 7.364 -15.998 1.00 65.56 80 ASP A CA 1
ATOM 639 C C . ASP A 1 80 ? 13.144 8.178 -14.742 1.00 65.56 80 ASP A C 1
ATOM 641 O O . ASP A 1 80 ? 12.170 7.868 -14.044 1.00 65.56 80 ASP A O 1
ATOM 645 N N . PRO A 1 81 ? 13.951 9.195 -14.371 1.00 61.53 81 PRO A N 1
ATOM 646 C CA . PRO A 1 81 ? 13.860 9.848 -13.071 1.00 61.53 81 PRO A CA 1
ATOM 647 C C . PRO A 1 81 ? 12.635 10.750 -12.941 1.00 61.53 81 PRO A C 1
ATOM 649 O O . PRO A 1 81 ? 12.292 11.123 -11.832 1.00 61.53 81 PRO A O 1
ATOM 652 N N . GLY A 1 82 ? 11.976 11.143 -14.033 1.00 73.19 82 GLY A N 1
ATOM 653 C CA . GLY A 1 82 ? 10.839 12.061 -13.953 1.00 73.19 82 GLY A CA 1
ATOM 654 C C . GLY A 1 82 ? 9.595 11.376 -13.396 1.00 73.19 82 GLY A C 1
ATOM 655 O O . GLY A 1 82 ? 9.019 11.817 -12.402 1.00 73.19 82 GLY A O 1
ATOM 656 N N . ARG A 1 83 ? 9.189 10.276 -14.038 1.00 77.75 83 ARG A N 1
ATOM 657 C CA . ARG A 1 83 ? 7.943 9.578 -13.710 1.00 77.75 83 ARG A CA 1
ATOM 658 C C . ARG A 1 83 ? 8.069 8.732 -12.444 1.00 77.75 83 ARG A C 1
ATOM 660 O O . ARG A 1 83 ? 7.231 8.861 -11.558 1.00 77.75 83 ARG A O 1
ATOM 667 N N . MET A 1 84 ? 9.129 7.932 -12.327 1.00 79.06 84 MET A N 1
ATOM 668 C CA . MET A 1 84 ? 9.293 7.016 -11.187 1.00 79.06 84 MET A CA 1
ATOM 669 C C . MET A 1 84 ? 9.574 7.764 -9.878 1.00 79.06 84 MET A C 1
ATOM 671 O O . MET A 1 84 ? 9.070 7.397 -8.820 1.00 79.06 84 MET A O 1
ATOM 675 N N . LEU A 1 85 ? 10.301 8.887 -9.932 1.00 81.56 85 LEU A N 1
ATOM 676 C CA . LEU A 1 85 ? 10.517 9.717 -8.743 1.00 81.56 85 LEU A CA 1
ATOM 677 C C . LEU A 1 85 ? 9.230 10.424 -8.291 1.00 81.56 85 LEU A C 1
ATOM 679 O O . LEU A 1 85 ? 9.008 10.586 -7.092 1.00 81.56 85 LEU A O 1
ATOM 683 N N . ALA A 1 86 ? 8.367 10.833 -9.227 1.00 84.25 86 ALA A N 1
ATOM 684 C CA . ALA A 1 86 ? 7.061 11.389 -8.883 1.00 84.25 86 ALA A CA 1
ATOM 685 C C . ALA A 1 86 ? 6.177 10.344 -8.179 1.00 84.25 86 ALA A C 1
ATOM 687 O O . ALA A 1 86 ? 5.606 10.645 -7.130 1.00 84.25 86 ALA A O 1
ATOM 688 N N . LEU A 1 87 ? 6.138 9.110 -8.698 1.00 83.44 87 LEU A N 1
ATOM 689 C CA . LEU A 1 87 ? 5.427 7.982 -8.081 1.00 83.44 87 LEU A CA 1
ATOM 690 C C . LEU A 1 87 ? 5.995 7.622 -6.702 1.00 83.44 87 LEU A C 1
ATOM 692 O O . LEU A 1 87 ? 5.231 7.373 -5.769 1.00 83.44 87 LEU A O 1
ATOM 696 N N . PHE A 1 88 ? 7.318 7.692 -6.526 1.00 86.81 88 PHE A N 1
ATOM 697 C CA . PHE A 1 88 ? 7.959 7.555 -5.218 1.00 86.81 88 PHE A CA 1
ATOM 698 C C . PHE A 1 88 ? 7.425 8.579 -4.204 1.00 86.81 88 PHE A C 1
ATOM 700 O O . PHE A 1 88 ? 7.020 8.203 -3.102 1.00 86.81 88 PHE A O 1
ATOM 707 N N . PHE A 1 89 ? 7.396 9.868 -4.559 1.00 88.25 89 PHE A N 1
ATOM 708 C CA . PHE A 1 89 ? 6.895 10.911 -3.658 1.00 88.25 89 PHE A CA 1
ATOM 709 C C . PHE A 1 89 ? 5.394 10.776 -3.383 1.00 88.25 89 PHE A C 1
ATOM 711 O O . PHE A 1 89 ? 4.962 11.000 -2.249 1.00 88.25 89 PHE A O 1
ATOM 718 N N . GLU A 1 90 ? 4.604 10.377 -4.381 1.00 87.88 90 GLU A N 1
ATOM 719 C CA . GLU A 1 90 ? 3.179 10.097 -4.201 1.00 87.88 90 GLU A CA 1
ATOM 720 C C . GLU A 1 90 ? 2.965 8.940 -3.209 1.00 87.88 90 GLU A C 1
ATOM 722 O O . GLU A 1 90 ? 2.246 9.087 -2.214 1.00 87.88 90 GLU A O 1
ATOM 727 N N . GLY A 1 91 ? 3.658 7.817 -3.415 1.00 87.44 91 GLY A N 1
ATOM 728 C CA . GLY A 1 91 ? 3.629 6.668 -2.513 1.00 87.44 91 GLY A CA 1
ATOM 729 C C . GLY A 1 91 ? 4.096 7.016 -1.097 1.00 87.44 91 GLY A C 1
ATOM 730 O O . GLY A 1 91 ? 3.502 6.561 -0.116 1.00 87.44 91 GLY A O 1
ATOM 731 N N . LEU A 1 92 ? 5.104 7.884 -0.965 1.00 91.50 92 LEU A N 1
ATOM 732 C CA . LEU A 1 92 ? 5.592 8.365 0.327 1.00 91.50 92 LEU A CA 1
ATOM 733 C C . LEU A 1 92 ? 4.522 9.196 1.050 1.00 91.50 92 LEU A C 1
ATOM 735 O O . LEU A 1 92 ? 4.336 9.043 2.258 1.00 91.50 92 LEU A O 1
ATOM 739 N N . GLY A 1 93 ? 3.759 10.008 0.315 1.00 91.56 93 GLY A N 1
ATOM 740 C CA . GLY A 1 93 ? 2.584 10.707 0.834 1.00 91.56 93 GLY A CA 1
ATOM 741 C C . GLY A 1 93 ? 1.534 9.747 1.404 1.00 91.56 93 GLY A C 1
ATOM 742 O O . GLY A 1 93 ? 1.079 9.931 2.537 1.00 91.56 93 GLY A O 1
ATOM 743 N N . TYR A 1 94 ? 1.195 8.678 0.675 1.00 90.12 94 TYR A N 1
ATOM 744 C CA . TYR A 1 94 ? 0.257 7.660 1.166 1.00 90.12 94 TYR A CA 1
ATOM 745 C C . TYR A 1 94 ? 0.798 6.873 2.367 1.00 90.12 94 TYR A C 1
ATOM 747 O O . TYR A 1 94 ? 0.036 6.555 3.288 1.00 90.12 94 TYR A O 1
ATOM 755 N N . LEU A 1 95 ? 2.101 6.588 2.406 1.00 92.31 95 LEU A N 1
ATOM 756 C CA . LEU A 1 95 ? 2.737 5.937 3.551 1.00 92.31 95 LEU A CA 1
ATOM 757 C C . LEU A 1 95 ? 2.652 6.817 4.805 1.00 92.31 95 LEU A C 1
ATOM 759 O O . LEU A 1 95 ? 2.232 6.347 5.865 1.00 92.31 95 LEU A O 1
ATOM 763 N N . LEU A 1 96 ? 2.981 8.106 4.679 1.00 93.25 96 LEU A N 1
ATOM 764 C CA . LEU A 1 96 ? 2.874 9.075 5.772 1.00 93.25 96 LEU A CA 1
ATOM 765 C C . LEU A 1 96 ? 1.430 9.215 6.259 1.00 93.25 96 LEU A C 1
ATOM 767 O O . LEU A 1 96 ? 1.188 9.194 7.467 1.00 93.25 96 LEU A O 1
ATOM 771 N N . LEU A 1 97 ? 0.462 9.286 5.341 1.00 91.44 97 LEU A N 1
ATOM 772 C CA . LEU A 1 97 ? -0.958 9.298 5.686 1.00 91.44 97 LEU A CA 1
ATOM 773 C C . LEU A 1 97 ? -1.351 8.039 6.472 1.00 91.44 97 LEU A C 1
ATOM 775 O O . LEU A 1 97 ? -2.035 8.130 7.490 1.00 91.44 97 LEU A O 1
ATOM 779 N N . THR A 1 98 ? -0.866 6.870 6.051 1.00 89.75 98 THR A N 1
ATOM 780 C CA . THR A 1 98 ? -1.126 5.599 6.742 1.00 89.75 98 THR A CA 1
ATOM 781 C C . THR A 1 98 ? -0.551 5.613 8.162 1.00 89.75 98 THR A C 1
ATOM 783 O O . THR A 1 98 ? -1.234 5.216 9.107 1.00 89.75 98 THR A O 1
ATOM 786 N N . PHE A 1 99 ? 0.663 6.137 8.358 1.00 90.69 99 PHE A N 1
ATOM 787 C CA . PHE A 1 99 ? 1.241 6.298 9.696 1.00 90.69 99 PHE A CA 1
ATOM 788 C C . PHE A 1 99 ? 0.474 7.294 10.565 1.00 90.69 99 PHE A C 1
ATOM 790 O O . PHE A 1 99 ? 0.284 7.033 11.755 1.00 90.69 99 PHE A O 1
ATOM 797 N N . LEU A 1 100 ? -0.023 8.393 9.993 1.00 89.94 100 LEU A N 1
ATOM 798 C CA . LEU A 1 100 ? -0.897 9.322 10.712 1.00 89.94 100 LEU A CA 1
ATOM 799 C C . LEU A 1 100 ? -2.185 8.626 11.172 1.00 89.94 100 LEU A C 1
ATOM 801 O O . LEU A 1 100 ? -2.559 8.752 12.336 1.00 89.94 100 LEU A O 1
ATOM 805 N N . MET A 1 101 ? -2.815 7.818 10.316 1.00 87.56 101 MET A N 1
ATOM 806 C CA . MET A 1 101 ? -4.000 7.035 10.690 1.00 87.56 101 MET A CA 1
ATOM 807 C C . MET A 1 101 ? -3.703 6.016 11.802 1.00 87.56 101 MET A C 1
ATOM 809 O O . MET A 1 101 ? -4.512 5.841 12.712 1.00 87.56 101 MET A O 1
ATOM 813 N N . ILE A 1 102 ? -2.534 5.365 11.773 1.00 86.81 102 ILE A N 1
ATOM 814 C CA . ILE A 1 102 ? -2.095 4.441 12.834 1.00 86.81 102 ILE A CA 1
ATOM 815 C C . ILE A 1 102 ? -1.865 5.182 14.156 1.00 86.81 102 ILE A C 1
ATOM 817 O O . ILE A 1 102 ? -2.265 4.693 15.216 1.00 86.81 102 ILE A O 1
ATOM 821 N N . ARG A 1 103 ? -1.237 6.361 14.111 1.00 83.81 103 ARG A N 1
ATOM 822 C CA . ARG A 1 103 ? -0.996 7.199 15.293 1.00 83.81 103 ARG A CA 1
ATOM 823 C C . ARG A 1 103 ? -2.306 7.660 15.929 1.00 83.81 103 ARG A C 1
ATOM 825 O O . ARG A 1 103 ? -2.446 7.614 17.147 1.00 83.81 103 ARG A O 1
ATOM 832 N N . GLU A 1 104 ? -3.264 8.075 15.107 1.00 83.12 104 GLU A N 1
ATOM 833 C CA . GLU A 1 104 ? -4.578 8.530 15.566 1.00 83.12 104 GLU A CA 1
ATOM 834 C C . GLU A 1 104 ? -5.505 7.378 15.987 1.00 83.12 104 GLU A C 1
ATOM 836 O O . GLU A 1 104 ? -6.520 7.612 16.648 1.00 83.12 104 GLU A O 1
ATOM 841 N N . SER A 1 105 ? -5.146 6.128 15.669 1.00 75.25 105 SER A N 1
ATOM 842 C CA . SER A 1 105 ? -5.907 4.948 16.072 1.00 75.25 105 SER A CA 1
ATOM 843 C C . SER A 1 105 ? -6.019 4.847 17.605 1.00 75.25 105 SER A C 1
ATOM 845 O O . SER A 1 105 ? -5.013 4.980 18.315 1.00 75.25 105 SER A O 1
ATOM 847 N N . PRO A 1 106 ? -7.210 4.517 18.152 1.00 68.31 106 PRO A N 1
ATOM 848 C CA . PRO A 1 106 ? -7.439 4.400 19.595 1.00 68.31 106 PRO A CA 1
ATOM 849 C C . PRO A 1 106 ? -6.484 3.435 20.311 1.00 68.31 106 PRO A C 1
ATOM 851 O O . PRO A 1 106 ? -6.235 3.580 21.504 1.00 68.31 106 PRO A O 1
ATOM 854 N N . THR A 1 107 ? -5.938 2.444 19.599 1.00 63.66 107 THR A N 1
ATOM 855 C CA . THR A 1 107 ? -4.987 1.464 20.148 1.00 63.66 107 THR A CA 1
ATOM 856 C C . THR A 1 107 ? -3.666 2.100 20.569 1.00 63.66 107 THR A C 1
ATOM 858 O O . THR A 1 107 ? -3.127 1.736 21.611 1.00 63.66 107 THR A O 1
ATOM 861 N N . THR A 1 108 ? -3.151 3.038 19.772 1.00 56.94 108 THR A N 1
ATOM 862 C CA . THR A 1 108 ? -1.873 3.715 20.025 1.00 56.94 108 THR A CA 1
ATOM 863 C C . THR A 1 108 ? -2.043 4.747 21.135 1.00 56.94 108 THR A C 1
ATOM 865 O O . THR A 1 108 ? -1.304 4.721 22.114 1.00 56.94 108 THR A O 1
ATOM 868 N N . LYS A 1 109 ? -3.107 5.561 21.062 1.00 58.41 109 LYS A N 1
ATOM 869 C CA . LYS A 1 109 ? -3.426 6.560 22.095 1.00 58.41 109 LYS A CA 1
ATOM 870 C C . LYS A 1 109 ? -3.633 5.944 23.478 1.00 58.41 109 LYS A C 1
ATOM 872 O O . LYS A 1 109 ? -3.134 6.486 24.454 1.00 58.41 109 LYS A O 1
ATOM 877 N N . ARG A 1 110 ? -4.325 4.802 23.578 1.00 57.00 110 ARG A N 1
ATOM 878 C CA . ARG A 1 110 ? -4.548 4.127 24.868 1.00 57.00 110 ARG A CA 1
ATOM 879 C C . ARG A 1 110 ? -3.247 3.596 25.477 1.00 57.00 110 ARG A C 1
ATOM 881 O O . ARG A 1 110 ? -3.034 3.739 26.669 1.00 57.00 110 ARG A O 1
ATOM 888 N N . LYS A 1 111 ? -2.348 3.066 24.643 1.00 56.06 111 LYS A N 1
ATOM 889 C CA . LYS A 1 111 ? -1.039 2.555 25.076 1.00 56.06 111 LYS A CA 1
ATOM 890 C C . LYS A 1 111 ? -0.064 3.669 25.483 1.00 56.06 111 LYS A C 1
ATOM 892 O O 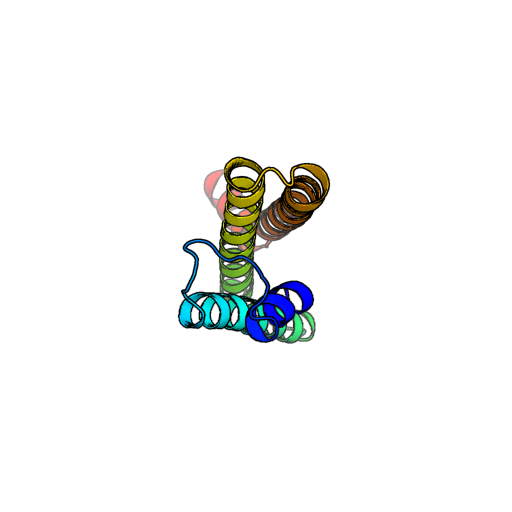. LYS A 1 111 ? 0.785 3.440 26.336 1.00 56.06 111 LYS A O 1
ATOM 897 N N . ASP A 1 112 ? -0.179 4.852 24.878 1.00 57.38 112 ASP A N 1
ATOM 898 C CA . ASP A 1 112 ? 0.583 6.043 25.277 1.00 57.38 112 ASP A CA 1
ATOM 899 C C . ASP A 1 112 ? 0.067 6.661 26.583 1.00 57.38 112 ASP A C 1
ATOM 901 O O . ASP A 1 112 ? 0.864 7.203 27.344 1.00 57.38 112 ASP A O 1
ATOM 905 N N . ILE A 1 113 ? -1.240 6.570 26.854 1.00 54.78 113 ILE A N 1
ATOM 906 C CA . ILE A 1 113 ? -1.838 6.978 28.135 1.00 54.78 113 ILE A CA 1
ATOM 907 C C . ILE A 1 113 ? -1.369 6.036 29.252 1.00 54.78 113 ILE A C 1
ATOM 909 O O . ILE A 1 113 ? -0.787 6.511 30.219 1.00 54.78 113 ILE A O 1
ATOM 913 N N . ASP A 1 114 ? -1.481 4.717 29.058 1.00 52.97 114 ASP A N 1
ATOM 914 C CA . ASP A 1 114 ? -1.045 3.707 30.042 1.00 52.97 114 ASP A CA 1
ATOM 915 C C . ASP A 1 114 ? 0.479 3.723 30.312 1.00 52.97 114 ASP A C 1
ATOM 917 O O . ASP A 1 114 ? 0.946 3.133 31.278 1.00 52.97 114 ASP A O 1
ATOM 921 N N . ARG A 1 115 ? 1.288 4.350 29.444 1.00 53.41 115 ARG A N 1
ATOM 922 C CA . ARG A 1 115 ? 2.746 4.514 29.628 1.00 53.41 115 ARG A CA 1
ATOM 923 C C . ARG A 1 115 ? 3.143 5.792 30.369 1.00 53.41 115 ARG A C 1
ATOM 925 O O . ARG A 1 115 ? 4.328 5.966 30.650 1.00 53.41 115 ARG A O 1
ATOM 932 N N . ARG A 1 116 ? 2.204 6.717 30.577 1.00 52.47 116 ARG A N 1
ATOM 933 C CA . ARG A 1 116 ? 2.430 8.009 31.246 1.00 52.47 116 ARG A CA 1
ATOM 934 C C . ARG A 1 116 ? 1.945 8.026 32.700 1.00 52.47 116 ARG A C 1
ATOM 936 O O . ARG A 1 116 ? 2.201 9.021 33.376 1.00 52.47 116 ARG A O 1
ATOM 943 N N . GLU A 1 117 ? 1.269 6.969 33.140 1.00 43.94 117 GLU A N 1
ATOM 944 C CA . GLU A 1 117 ? 0.941 6.670 34.543 1.00 43.94 117 GLU A CA 1
ATOM 945 C C . GLU A 1 117 ? 2.025 5.783 35.172 1.00 43.94 117 GLU A C 1
ATOM 947 O O . GLU A 1 117 ? 2.303 5.976 36.376 1.00 43.94 117 GLU A O 1
#